Protein AF-A0A6J5TNJ8-F1 (afdb_monomer_lite)

Radius of gyration: 27.66 Å; chains: 1; bounding box: 48×54×71 Å

Structure (mmCIF, N/CA/C/O backbone):
data_AF-A0A6J5TNJ8-F1
#
_entry.id   AF-A0A6J5TNJ8-F1
#
loop_
_atom_site.group_PDB
_atom_site.id
_atom_site.type_symbol
_atom_site.label_atom_id
_atom_site.label_alt_id
_atom_site.label_comp_id
_atom_site.label_asym_id
_atom_site.label_entity_id
_atom_site.label_seq_id
_atom_site.pdbx_PDB_ins_code
_atom_site.Cartn_x
_atom_site.Cartn_y
_atom_site.Cartn_z
_atom_site.occupancy
_atom_site.B_iso_or_equiv
_atom_site.auth_seq_id
_atom_site.auth_comp_id
_atom_site.auth_asym_id
_atom_site.auth_atom_id
_atom_site.pdbx_PDB_model_num
ATOM 1 N N . MET A 1 1 ? 21.785 -46.072 -54.053 1.00 39.28 1 MET A N 1
ATOM 2 C CA . MET A 1 1 ? 23.036 -45.544 -53.473 1.00 39.28 1 MET A CA 1
ATOM 3 C C . MET A 1 1 ? 22.697 -44.347 -52.607 1.00 39.28 1 MET A C 1
ATOM 5 O O . MET A 1 1 ? 21.987 -43.461 -53.062 1.00 39.28 1 MET A O 1
ATOM 9 N N . LEU A 1 2 ? 23.120 -44.407 -51.347 1.00 44.09 2 LEU A N 1
ATOM 10 C CA . LEU A 1 2 ? 22.922 -43.402 -50.304 1.00 44.09 2 LEU A CA 1
ATOM 11 C C . LEU A 1 2 ? 23.469 -42.026 -50.704 1.00 44.09 2 LEU A C 1
ATOM 13 O O . LEU A 1 2 ? 24.594 -41.936 -51.194 1.00 44.09 2 LEU A O 1
ATOM 17 N N . LYS A 1 3 ? 22.753 -40.964 -50.318 1.00 42.53 3 LYS A N 1
ATOM 18 C CA . LYS A 1 3 ? 23.408 -39.746 -49.822 1.00 42.53 3 LYS A CA 1
ATOM 19 C C . LYS A 1 3 ? 22.598 -39.061 -48.712 1.00 42.53 3 LYS A C 1
ATOM 21 O O . LYS A 1 3 ? 21.869 -38.102 -48.919 1.00 42.53 3 LYS A O 1
ATOM 26 N N . THR A 1 4 ? 22.747 -39.632 -47.517 1.00 50.12 4 THR A N 1
ATOM 27 C CA . THR A 1 4 ? 23.028 -38.970 -46.224 1.00 50.12 4 THR A CA 1
ATOM 28 C C . THR A 1 4 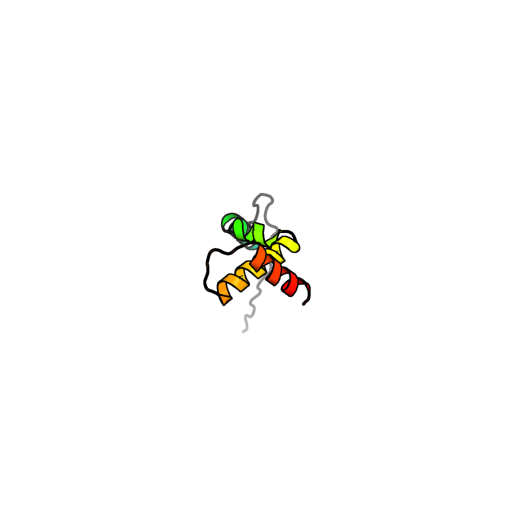? 23.912 -37.722 -46.450 1.00 50.12 4 THR A C 1
ATOM 30 O O . THR A 1 4 ? 24.830 -37.800 -47.260 1.00 50.12 4 THR A O 1
ATOM 33 N N . LYS A 1 5 ? 23.707 -36.541 -45.847 1.00 43.62 5 LYS A N 1
ATOM 34 C CA . LYS A 1 5 ? 23.774 -36.218 -44.410 1.00 43.62 5 LYS A CA 1
ATOM 35 C C . LYS A 1 5 ? 23.302 -34.757 -44.226 1.00 43.62 5 LYS A C 1
ATOM 37 O O . LYS A 1 5 ? 23.751 -33.884 -44.963 1.00 43.62 5 LYS A O 1
ATOM 42 N N . ARG A 1 6 ? 22.418 -34.489 -43.258 1.00 49.03 6 ARG A N 1
ATOM 43 C CA . ARG A 1 6 ? 22.241 -33.146 -42.679 1.00 49.03 6 ARG A CA 1
ATOM 44 C C . ARG A 1 6 ? 23.419 -32.919 -41.733 1.00 49.03 6 ARG A C 1
ATOM 46 O O . ARG A 1 6 ? 23.560 -33.683 -40.784 1.00 49.03 6 ARG A O 1
ATOM 53 N N . GLU A 1 7 ? 24.229 -31.901 -41.983 1.00 39.22 7 GLU A N 1
ATOM 54 C CA . GLU A 1 7 ? 25.114 -31.318 -40.974 1.00 39.22 7 GLU A CA 1
ATOM 55 C C . GLU A 1 7 ? 24.718 -29.855 -40.800 1.00 39.22 7 GLU A C 1
ATOM 57 O O . GLU A 1 7 ? 24.701 -29.075 -41.748 1.00 39.22 7 GLU A O 1
ATOM 62 N N . MET A 1 8 ? 24.307 -29.539 -39.576 1.00 39.84 8 MET A N 1
ATOM 63 C CA . MET A 1 8 ? 24.052 -28.203 -39.069 1.00 39.84 8 MET A CA 1
ATOM 64 C C . MET A 1 8 ? 25.351 -27.826 -38.356 1.00 39.84 8 MET A C 1
ATOM 66 O O . MET A 1 8 ? 25.632 -28.369 -37.290 1.00 39.84 8 MET A O 1
ATOM 70 N N . SER A 1 9 ? 26.206 -27.024 -38.991 1.00 38.31 9 SER A N 1
ATOM 71 C CA . SER A 1 9 ? 27.394 -26.494 -38.324 1.00 38.31 9 SER A CA 1
ATOM 72 C C . SER A 1 9 ? 26.986 -25.272 -37.509 1.00 38.31 9 SER A C 1
ATOM 74 O O . SER A 1 9 ? 26.573 -24.259 -38.077 1.00 38.31 9 SER A O 1
ATOM 76 N N . GLU A 1 10 ? 27.103 -25.369 -36.187 1.00 49.78 10 GLU A N 1
ATOM 77 C CA . GLU A 1 10 ? 27.244 -24.206 -35.315 1.00 49.78 10 GLU A CA 1
ATOM 78 C C . GLU A 1 10 ? 28.570 -23.524 -35.666 1.00 49.78 10 GLU A C 1
ATOM 80 O O . GLU A 1 10 ? 29.636 -23.939 -35.216 1.00 49.78 10 GLU A O 1
ATOM 85 N N . ASP A 1 11 ? 28.510 -22.508 -36.526 1.00 37.66 11 ASP A N 1
ATOM 86 C CA . ASP A 1 11 ? 29.613 -21.567 -36.673 1.00 37.66 11 ASP A CA 1
ATOM 87 C C . ASP A 1 11 ? 29.449 -20.494 -35.596 1.00 37.66 11 ASP A C 1
ATOM 89 O O . ASP A 1 11 ? 28.538 -19.659 -35.641 1.00 37.66 11 ASP A O 1
ATOM 93 N N . GLY A 1 12 ? 30.298 -20.586 -34.573 1.00 55.88 12 GLY A N 1
ATOM 94 C CA . GLY A 1 12 ? 30.417 -19.625 -33.485 1.00 55.88 12 GLY A CA 1
ATOM 95 C C . GLY A 1 12 ? 30.950 -18.293 -34.002 1.00 55.88 12 GLY A C 1
ATOM 96 O O . GLY A 1 12 ? 32.113 -17.953 -33.805 1.00 55.88 12 GLY A O 1
ATOM 97 N N . ASN A 1 13 ? 30.089 -17.527 -34.663 1.00 48.84 13 ASN A N 1
ATOM 98 C CA . ASN A 1 13 ? 30.410 -16.194 -35.140 1.00 48.84 13 ASN A CA 1
ATOM 99 C C . ASN A 1 13 ? 30.360 -15.208 -33.963 1.00 48.84 13 ASN A C 1
ATOM 101 O O . ASN A 1 13 ? 29.282 -14.792 -33.531 1.00 48.84 13 ASN A O 1
ATOM 105 N N . MET A 1 14 ? 31.527 -14.825 -33.436 1.00 59.84 14 MET A N 1
ATOM 106 C CA . MET A 1 14 ? 31.625 -13.669 -32.541 1.00 59.84 14 MET A CA 1
ATOM 107 C C . MET A 1 14 ? 31.104 -12.424 -33.278 1.00 59.84 14 MET A C 1
ATOM 109 O O . MET A 1 14 ? 31.596 -12.118 -34.368 1.00 59.84 14 MET A O 1
ATOM 113 N N . PRO A 1 15 ? 30.127 -11.681 -32.728 1.00 54.50 15 PRO A N 1
ATOM 114 C CA . PRO A 1 15 ? 29.603 -10.520 -33.418 1.00 54.50 15 PRO A CA 1
ATOM 115 C C . PRO A 1 15 ? 30.659 -9.400 -33.453 1.00 54.50 15 PRO A C 1
ATOM 117 O O . PRO A 1 15 ? 31.405 -9.212 -32.489 1.00 54.50 15 PRO A O 1
ATOM 120 N N . PRO A 1 16 ? 30.730 -8.638 -34.558 1.00 52.06 16 PRO A N 1
ATOM 121 C CA . PRO A 1 16 ? 31.689 -7.554 -34.726 1.00 52.06 16 PRO A CA 1
ATOM 122 C C . PRO A 1 16 ? 31.501 -6.490 -33.640 1.00 52.06 16 PRO A C 1
ATOM 124 O O . PRO A 1 16 ? 30.376 -6.053 -33.376 1.00 52.06 16 PRO A O 1
ATOM 127 N N . ALA A 1 17 ? 32.616 -6.061 -33.042 1.00 58.34 17 ALA A N 1
ATOM 128 C CA . ALA A 1 17 ? 32.678 -4.954 -32.096 1.00 58.34 17 ALA A CA 1
ATOM 129 C C . ALA A 1 17 ? 32.050 -3.704 -32.732 1.00 58.34 17 ALA A C 1
ATOM 131 O O . ALA A 1 17 ? 32.614 -3.113 -33.650 1.00 58.34 17 ALA A O 1
ATOM 132 N N . GLY A 1 18 ? 30.845 -3.339 -32.294 1.00 57.62 18 GLY A N 1
ATOM 133 C CA . GLY A 1 18 ? 30.134 -2.178 -32.837 1.00 57.62 18 GLY A CA 1
ATOM 134 C C . GLY A 1 18 ? 28.611 -2.263 -32.826 1.00 57.62 18 GLY A C 1
ATOM 135 O O . GLY A 1 18 ? 27.958 -1.275 -33.144 1.00 57.62 18 GLY A O 1
ATOM 136 N N . LYS A 1 19 ? 28.018 -3.398 -32.444 1.00 64.31 19 LYS A N 1
ATOM 137 C CA . LYS A 1 19 ? 26.565 -3.510 -32.256 1.00 64.31 19 LYS A CA 1
ATOM 138 C C . LYS A 1 19 ? 26.311 -3.865 -30.799 1.00 64.31 19 LYS A C 1
ATOM 140 O O . LYS A 1 19 ? 26.509 -5.014 -30.418 1.00 64.31 19 LYS A O 1
ATOM 145 N N . SER A 1 20 ? 25.922 -2.882 -29.989 1.00 69.31 20 SER A N 1
ATOM 146 C CA . SER A 1 20 ? 25.363 -3.153 -28.662 1.00 69.31 20 SER A CA 1
ATOM 147 C C . SER A 1 20 ? 24.116 -4.007 -28.876 1.00 69.31 20 SER A C 1
ATOM 149 O O . SER A 1 20 ? 23.106 -3.511 -29.374 1.00 69.31 20 SER A O 1
ATOM 151 N N . LEU A 1 21 ? 24.221 -5.312 -28.636 1.00 74.75 21 LEU A N 1
ATOM 152 C CA . LEU A 1 21 ? 23.096 -6.223 -28.781 1.00 74.75 21 LEU A CA 1
ATOM 153 C C . LEU A 1 21 ? 22.187 -6.007 -27.579 1.00 74.75 21 LEU A C 1
ATOM 155 O O . LEU A 1 21 ? 22.575 -6.341 -26.467 1.00 74.75 21 LEU A O 1
ATOM 159 N N . VAL A 1 22 ? 21.008 -5.429 -27.817 1.00 83.81 22 VAL A N 1
ATOM 160 C CA . VAL A 1 22 ? 20.008 -5.256 -26.765 1.00 83.81 22 VAL A CA 1
ATOM 161 C C . VAL A 1 22 ? 19.322 -6.596 -26.522 1.00 83.81 22 VAL A C 1
ATOM 163 O O . VAL A 1 22 ? 18.679 -7.148 -27.419 1.00 83.81 22 VAL A O 1
ATOM 166 N N . GLY A 1 23 ? 19.483 -7.137 -25.320 1.00 88.88 23 GLY A N 1
ATOM 167 C CA . GLY A 1 23 ? 18.827 -8.374 -24.907 1.00 88.88 23 GLY A CA 1
ATOM 168 C C . GLY A 1 23 ? 17.370 -8.135 -24.510 1.00 88.88 23 GLY A C 1
ATOM 169 O O . GLY A 1 23 ? 17.023 -7.080 -23.988 1.00 88.88 23 GLY A O 1
ATOM 170 N N . MET A 1 24 ? 16.502 -9.141 -24.660 1.00 89.56 24 MET A N 1
ATOM 171 C CA . MET A 1 24 ? 15.106 -9.036 -24.191 1.00 89.56 24 MET A CA 1
ATOM 172 C C . MET A 1 24 ? 15.002 -8.743 -22.684 1.00 89.56 24 MET A C 1
ATOM 174 O O . MET A 1 24 ? 14.041 -8.119 -22.251 1.00 89.56 24 MET A O 1
ATOM 178 N N . ALA A 1 25 ? 16.007 -9.137 -21.894 1.00 88.19 25 ALA A N 1
ATOM 179 C CA . ALA A 1 25 ? 16.098 -8.787 -20.477 1.00 88.19 25 ALA A CA 1
ATOM 180 C C . ALA A 1 25 ? 16.268 -7.274 -20.244 1.00 88.19 25 ALA A C 1
ATOM 182 O O . ALA A 1 25 ? 15.695 -6.731 -19.305 1.00 88.19 25 ALA A O 1
ATOM 183 N N . GLU A 1 26 ? 17.021 -6.585 -21.103 1.00 88.19 26 GLU A N 1
ATOM 184 C CA . GLU A 1 26 ? 17.227 -5.134 -21.025 1.00 88.19 26 GLU A CA 1
ATOM 185 C C . GLU A 1 26 ? 15.973 -4.384 -21.482 1.00 88.19 26 GLU A C 1
ATOM 187 O O . GLU A 1 26 ? 15.604 -3.378 -20.880 1.00 88.19 26 GLU A O 1
ATOM 192 N N . VAL A 1 27 ? 15.273 -4.916 -22.493 1.00 89.38 27 VAL A N 1
ATOM 193 C CA . VAL A 1 27 ? 13.962 -4.407 -22.923 1.00 89.38 27 VAL A CA 1
ATOM 194 C C . VAL A 1 27 ? 12.942 -4.523 -21.790 1.00 89.38 27 VAL A C 1
ATOM 196 O O . VAL A 1 27 ? 12.272 -3.544 -21.477 1.00 89.38 27 VAL A O 1
ATOM 199 N N . GLU A 1 28 ? 12.850 -5.686 -21.138 1.00 86.75 28 GLU A N 1
ATOM 200 C CA . GLU A 1 28 ? 11.941 -5.890 -20.005 1.00 86.75 28 GLU A CA 1
ATOM 201 C C . GLU A 1 28 ? 12.301 -4.973 -18.829 1.00 86.75 28 GLU A C 1
ATOM 203 O O . GLU A 1 28 ? 11.419 -4.341 -18.259 1.00 86.75 28 GLU A O 1
ATOM 208 N N . ALA A 1 29 ? 13.587 -4.823 -18.497 1.00 85.25 29 ALA A N 1
ATOM 209 C CA . ALA A 1 29 ? 14.025 -3.917 -17.436 1.00 85.25 29 ALA A CA 1
ATOM 210 C C . ALA A 1 29 ? 13.652 -2.452 -17.727 1.00 85.25 29 ALA A C 1
ATOM 212 O O . ALA A 1 29 ? 13.123 -1.769 -16.850 1.00 85.25 29 ALA A O 1
ATOM 213 N N . ALA A 1 30 ? 13.855 -1.990 -18.964 1.00 85.38 30 ALA A N 1
ATOM 214 C CA . ALA A 1 30 ? 13.486 -0.640 -19.385 1.00 85.38 30 ALA A CA 1
ATOM 215 C C . ALA A 1 30 ? 11.964 -0.421 -19.354 1.00 85.38 30 ALA A C 1
ATOM 217 O O .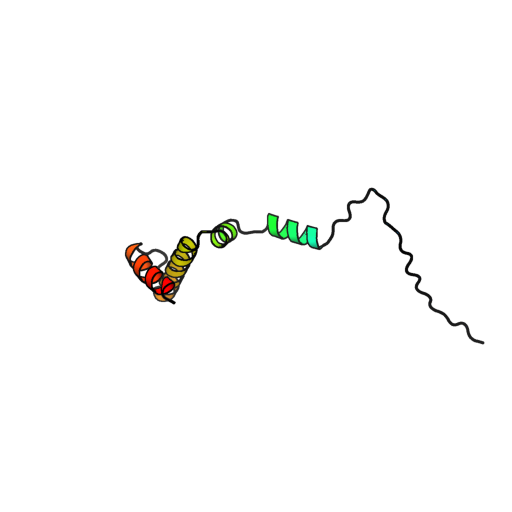 ALA A 1 30 ? 11.493 0.627 -18.914 1.00 85.38 30 ALA A O 1
ATOM 218 N N . ILE A 1 31 ? 11.178 -1.421 -19.764 1.00 83.06 31 ILE A N 1
ATOM 219 C CA . ILE A 1 31 ? 9.716 -1.390 -19.637 1.00 83.06 31 ILE A CA 1
ATOM 220 C C . ILE A 1 31 ? 9.332 -1.306 -18.157 1.00 83.06 31 ILE A C 1
ATOM 222 O O . ILE A 1 31 ? 8.545 -0.444 -17.776 1.00 83.06 31 ILE A O 1
ATOM 226 N N . GLN A 1 32 ? 9.908 -2.136 -17.288 1.00 81.75 32 GLN A N 1
ATOM 227 C CA . GLN A 1 32 ? 9.598 -2.072 -15.863 1.00 81.75 32 GLN A CA 1
ATOM 228 C C . GLN A 1 32 ? 9.915 -0.684 -15.286 1.00 81.75 32 GLN A C 1
ATOM 230 O O . GLN A 1 32 ? 9.074 -0.160 -14.561 1.00 81.75 32 GLN A O 1
ATOM 235 N N . GLU A 1 33 ? 11.031 -0.047 -15.649 1.00 75.00 33 GLU A N 1
ATOM 236 C CA . GLU A 1 33 ? 11.342 1.329 -15.226 1.00 75.00 33 GLU A CA 1
ATOM 237 C C . GLU A 1 33 ? 10.350 2.373 -15.754 1.00 75.00 33 GLU A C 1
ATOM 239 O O . GLU A 1 33 ? 9.934 3.254 -15.002 1.00 75.00 33 GLU A O 1
ATOM 244 N N . MET A 1 34 ? 9.934 2.277 -17.019 1.00 77.94 34 MET A N 1
ATOM 245 C CA . MET A 1 34 ? 9.025 3.254 -17.629 1.00 77.94 34 MET A CA 1
ATOM 246 C C . MET A 1 34 ? 7.559 3.077 -17.209 1.00 77.94 34 MET A C 1
ATOM 248 O O . MET A 1 34 ? 6.789 4.035 -17.270 1.00 77.94 34 MET A O 1
ATOM 252 N N . PHE A 1 35 ? 7.166 1.874 -16.778 1.00 69.50 35 PHE A N 1
ATOM 253 C CA . PHE A 1 35 ? 5.779 1.521 -16.463 1.00 69.50 35 PHE A CA 1
ATOM 254 C C . PHE A 1 35 ? 5.530 1.206 -14.978 1.00 69.50 35 PHE A C 1
ATOM 256 O O . PHE A 1 35 ? 4.409 0.843 -14.613 1.00 69.50 35 PHE A O 1
ATOM 263 N N . GLN A 1 36 ? 6.521 1.372 -14.091 1.00 75.88 36 GLN A N 1
ATOM 264 C CA . GLN A 1 36 ? 6.264 1.283 -12.652 1.00 75.88 36 GLN A CA 1
ATOM 265 C C . GLN A 1 36 ? 5.312 2.397 -12.208 1.00 75.88 36 GLN A C 1
ATOM 267 O O . GLN A 1 36 ? 5.515 3.580 -12.475 1.00 75.88 36 GLN A O 1
ATOM 272 N N . ALA A 1 37 ? 4.313 2.024 -11.412 1.00 81.12 37 ALA A N 1
ATOM 273 C CA . ALA A 1 37 ? 3.549 2.982 -10.640 1.00 81.12 37 ALA A CA 1
ATOM 274 C C . ALA A 1 37 ? 4.424 3.498 -9.474 1.00 81.12 37 ALA A C 1
ATOM 276 O O . ALA A 1 37 ? 4.708 2.731 -8.545 1.00 81.12 37 ALA A O 1
ATOM 277 N N . PRO A 1 38 ? 4.844 4.780 -9.463 1.00 78.88 38 PRO A N 1
ATOM 278 C CA . PRO A 1 38 ? 5.811 5.287 -8.484 1.00 78.88 38 PRO A CA 1
ATOM 279 C C . PRO A 1 38 ? 5.317 5.151 -7.036 1.00 78.88 38 PRO A C 1
ATOM 281 O O . PRO A 1 38 ? 6.103 4.903 -6.123 1.00 78.88 38 PRO A O 1
ATOM 284 N N . HIS A 1 39 ? 4.001 5.219 -6.816 1.00 85.12 39 HIS A N 1
ATOM 285 C CA . HIS A 1 39 ? 3.401 5.016 -5.497 1.00 85.12 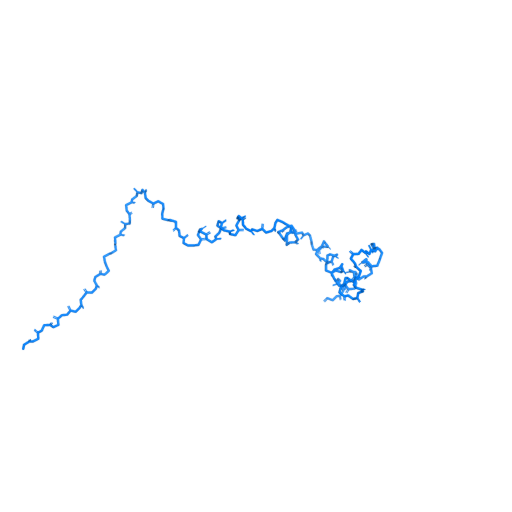39 HIS A CA 1
ATOM 286 C C . HIS A 1 39 ? 3.573 3.577 -4.975 1.00 85.12 39 HIS A C 1
ATOM 288 O O . HIS A 1 39 ? 3.854 3.393 -3.792 1.00 85.12 39 HIS A O 1
ATOM 294 N N . ILE A 1 40 ? 3.501 2.555 -5.840 1.00 83.19 40 ILE A N 1
ATOM 295 C CA . ILE A 1 40 ? 3.737 1.153 -5.449 1.00 83.19 40 ILE A CA 1
ATOM 296 C C . ILE A 1 40 ? 5.192 0.967 -5.008 1.00 83.19 40 ILE A C 1
ATOM 298 O O . ILE A 1 40 ? 5.462 0.266 -4.031 1.00 83.19 40 ILE A O 1
ATOM 302 N N . GLN A 1 41 ? 6.136 1.610 -5.696 1.00 84.88 41 GLN A N 1
ATOM 303 C CA . GLN A 1 41 ? 7.551 1.542 -5.338 1.00 84.88 41 GLN A CA 1
ATOM 304 C C . GLN A 1 41 ? 7.819 2.170 -3.966 1.00 84.88 41 GLN A C 1
ATOM 306 O O . GLN A 1 41 ? 8.486 1.546 -3.142 1.00 84.88 41 GLN A O 1
ATOM 311 N N . VAL A 1 42 ? 7.225 3.331 -3.674 1.00 87.25 42 VAL A N 1
ATOM 312 C CA . VAL A 1 42 ? 7.311 3.974 -2.350 1.00 87.25 42 VAL A CA 1
ATOM 313 C C . VAL A 1 42 ? 6.728 3.078 -1.251 1.00 87.25 42 VAL A C 1
ATOM 315 O O . VAL A 1 42 ? 7.336 2.914 -0.193 1.00 87.25 42 VAL A O 1
ATOM 318 N N . MET A 1 43 ? 5.585 2.430 -1.498 1.00 88.69 43 MET A N 1
ATOM 319 C CA . MET A 1 43 ? 4.995 1.491 -0.536 1.00 88.69 43 MET A CA 1
ATOM 320 C C . MET A 1 43 ? 5.932 0.302 -0.263 1.00 88.69 43 MET A C 1
ATOM 322 O O . MET A 1 43 ? 6.139 -0.073 0.896 1.00 88.69 43 MET A O 1
ATOM 326 N N . LYS A 1 44 ? 6.562 -0.255 -1.308 1.00 85.94 44 LYS A N 1
ATOM 327 C CA . LYS A 1 44 ? 7.494 -1.394 -1.212 1.00 85.94 44 LYS A CA 1
ATOM 328 C C . LYS A 1 44 ? 8.781 -1.060 -0.452 1.00 85.94 44 LYS A C 1
ATOM 330 O O . LYS A 1 44 ? 9.252 -1.901 0.318 1.00 85.94 44 LYS A O 1
ATOM 335 N N . THR A 1 45 ? 9.342 0.133 -0.632 1.00 90.94 45 THR A N 1
ATOM 336 C CA . THR A 1 45 ? 10.623 0.540 -0.019 1.00 90.94 45 THR A CA 1
ATOM 337 C C . THR A 1 45 ? 10.472 1.225 1.341 1.00 90.94 45 THR A C 1
ATOM 339 O O . THR A 1 45 ? 11.472 1.506 1.997 1.00 90.94 45 THR A O 1
ATOM 342 N N . SER A 1 46 ? 9.240 1.455 1.802 1.00 89.50 46 SER A N 1
ATOM 343 C CA . SER A 1 46 ? 8.962 2.095 3.092 1.00 89.50 46 SER A CA 1
ATOM 344 C C . SER A 1 46 ? 9.438 1.287 4.315 1.00 89.50 46 SER A C 1
ATOM 346 O O . SER A 1 46 ? 9.725 0.085 4.242 1.00 89.50 46 SER A O 1
ATOM 348 N N . SER A 1 47 ? 9.514 1.961 5.470 1.00 94.94 47 SER A N 1
ATOM 349 C CA . SER A 1 47 ? 9.922 1.348 6.740 1.00 94.94 47 SER A CA 1
ATOM 350 C C . SER A 1 47 ? 8.986 0.208 7.167 1.00 94.94 47 SER A C 1
ATOM 352 O O . SER A 1 47 ? 7.816 0.167 6.780 1.00 94.94 47 SER A O 1
ATOM 354 N N . ARG A 1 48 ? 9.464 -0.701 8.032 1.00 91.12 48 ARG A N 1
ATOM 355 C CA . ARG A 1 48 ? 8.618 -1.772 8.595 1.00 91.12 48 ARG A CA 1
ATOM 356 C C . ARG A 1 48 ? 7.362 -1.207 9.267 1.00 91.12 48 ARG A C 1
ATOM 358 O O . ARG A 1 48 ? 6.278 -1.731 9.042 1.00 91.12 48 ARG A O 1
ATOM 365 N N . LEU A 1 49 ? 7.498 -0.125 10.037 1.00 91.50 49 LEU A N 1
ATOM 366 C CA . LEU A 1 49 ? 6.366 0.518 10.708 1.00 91.50 49 LEU A CA 1
ATOM 367 C C . LEU A 1 49 ? 5.361 1.092 9.701 1.00 91.50 49 LEU A C 1
ATOM 369 O O . LEU A 1 49 ? 4.164 0.875 9.848 1.00 91.50 49 LEU A O 1
ATOM 373 N N . SER A 1 50 ? 5.840 1.757 8.647 1.00 92.88 50 SER A N 1
ATOM 374 C CA . SER A 1 50 ? 4.986 2.295 7.579 1.00 92.88 50 SER A CA 1
ATOM 375 C C . SER A 1 50 ? 4.174 1.1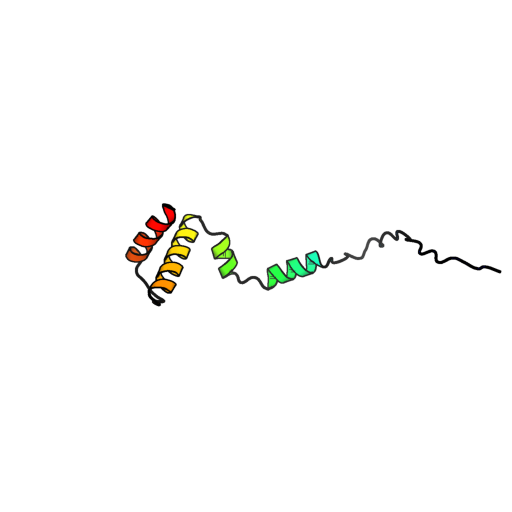97 6.889 1.00 92.88 50 SER A C 1
ATOM 377 O O . SER A 1 50 ? 2.989 1.385 6.632 1.00 92.88 50 SER A O 1
ATOM 379 N N . LYS A 1 51 ? 4.779 0.028 6.641 1.00 92.94 51 LYS A N 1
ATOM 380 C CA . LYS A 1 51 ? 4.084 -1.130 6.054 1.00 92.94 51 LYS A CA 1
ATOM 381 C C . LYS A 1 51 ? 3.020 -1.705 6.984 1.00 92.94 51 LYS A C 1
ATOM 383 O O . LYS A 1 51 ? 1.928 -2.024 6.520 1.00 92.94 51 LYS A O 1
ATOM 388 N N . ILE A 1 52 ? 3.314 -1.817 8.281 1.00 93.00 52 ILE A N 1
ATOM 389 C CA . ILE A 1 52 ? 2.336 -2.267 9.284 1.00 93.00 52 ILE A CA 1
ATOM 390 C C . ILE A 1 52 ? 1.161 -1.286 9.341 1.00 93.00 52 ILE A C 1
ATOM 392 O O . ILE A 1 52 ? 0.008 -1.706 9.282 1.00 93.00 52 ILE A O 1
ATOM 396 N N . PHE A 1 53 ? 1.445 0.017 9.386 1.00 92.69 53 PHE A N 1
ATOM 397 C CA . PHE A 1 53 ? 0.423 1.060 9.403 1.00 92.69 53 PHE A CA 1
ATOM 398 C C . PHE A 1 53 ? -0.469 1.012 8.155 1.00 92.69 53 PHE A C 1
ATOM 400 O O . PHE A 1 53 ? -1.691 0.984 8.262 1.00 92.69 53 PHE A O 1
ATOM 407 N N . LEU A 1 54 ? 0.136 0.910 6.971 1.00 92.75 54 LEU A N 1
ATOM 408 C CA . LEU A 1 54 ? -0.580 0.778 5.704 1.00 92.75 54 LEU A CA 1
ATOM 409 C C . LEU A 1 54 ? -1.448 -0.490 5.658 1.00 92.75 54 LEU A C 1
ATOM 411 O O . LEU A 1 54 ? -2.583 -0.445 5.193 1.00 92.75 54 LEU A O 1
ATOM 415 N N . THR A 1 55 ? -0.943 -1.608 6.183 1.00 93.00 55 THR A N 1
ATOM 416 C CA . THR A 1 55 ? -1.705 -2.863 6.284 1.00 93.00 55 THR A CA 1
ATOM 417 C C . THR A 1 55 ? -2.917 -2.699 7.199 1.00 93.00 55 THR A C 1
ATOM 419 O O . THR A 1 55 ? -4.011 -3.131 6.844 1.00 93.00 55 THR A O 1
ATOM 422 N N . ALA A 1 56 ? -2.755 -2.026 8.341 1.00 93.19 56 ALA A N 1
ATOM 423 C CA . ALA A 1 56 ? -3.852 -1.735 9.259 1.00 93.19 56 ALA A CA 1
ATOM 424 C C . ALA A 1 56 ? -4.916 -0.817 8.626 1.00 93.19 56 ALA A C 1
ATOM 426 O O . ALA A 1 56 ? -6.108 -1.058 8.804 1.00 93.19 56 ALA A O 1
ATOM 427 N N . MET A 1 57 ? -4.509 0.182 7.831 1.00 93.31 57 MET A N 1
ATOM 428 C CA . MET A 1 57 ? -5.445 1.021 7.067 1.00 93.31 57 MET A CA 1
ATOM 429 C C . MET A 1 57 ? -6.255 0.212 6.052 1.00 93.31 57 MET A C 1
ATOM 431 O O . MET A 1 57 ? -7.470 0.368 5.962 1.00 93.31 57 MET A O 1
ATOM 435 N N . VAL A 1 58 ? -5.593 -0.674 5.306 1.00 92.94 58 VAL A N 1
ATOM 436 C CA . VAL A 1 58 ? -6.250 -1.547 4.325 1.00 92.94 58 VAL A CA 1
ATOM 437 C C . VAL A 1 58 ? -7.208 -2.521 5.016 1.00 92.94 58 VAL A C 1
ATOM 439 O O . VAL A 1 58 ? -8.318 -2.738 4.535 1.00 92.94 58 VAL A O 1
ATOM 442 N N . TYR A 1 59 ? -6.819 -3.071 6.168 1.00 92.69 59 TYR A N 1
ATOM 443 C CA . TYR A 1 59 ? -7.685 -3.926 6.977 1.00 92.69 59 TYR A CA 1
ATOM 444 C C . TYR A 1 59 ? -8.960 -3.197 7.426 1.00 92.69 59 TYR A C 1
ATOM 446 O O . TYR A 1 59 ? -10.057 -3.728 7.248 1.00 92.69 59 TYR A O 1
ATOM 454 N N . GLU A 1 60 ? -8.836 -1.979 7.957 1.00 91.69 60 GLU A N 1
ATOM 455 C CA . GLU A 1 60 ? -9.992 -1.187 8.395 1.00 91.69 60 GLU A CA 1
ATOM 456 C C . GLU A 1 60 ? -10.917 -0.834 7.223 1.00 91.69 60 GLU A C 1
ATOM 458 O O . GLU A 1 60 ? -12.141 -0.944 7.345 1.00 91.69 60 GLU A O 1
ATOM 463 N N . LEU A 1 61 ? -10.342 -0.496 6.063 1.00 92.75 61 LEU A N 1
ATOM 464 C CA . LEU A 1 61 ? -11.098 -0.262 4.834 1.00 92.75 61 LEU A CA 1
ATOM 465 C C . LEU A 1 61 ? -11.901 -1.503 4.427 1.00 92.75 61 LEU A C 1
ATOM 467 O O . LEU A 1 61 ? -13.091 -1.392 4.148 1.00 92.75 61 LEU A O 1
ATOM 471 N N . TYR A 1 62 ? -11.291 -2.692 4.427 1.00 93.69 62 TYR A N 1
ATOM 472 C CA . TYR A 1 62 ? -12.005 -3.926 4.082 1.00 93.69 62 TYR A CA 1
ATOM 473 C C . TYR A 1 62 ? -13.073 -4.308 5.109 1.00 93.69 62 TYR A C 1
ATOM 475 O O . TYR A 1 62 ? -14.105 -4.864 4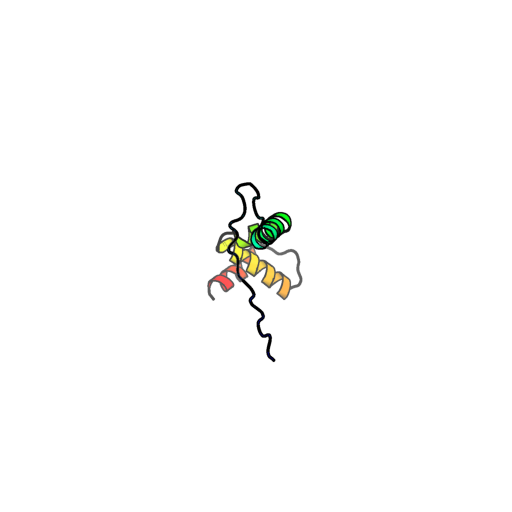.742 1.00 93.69 62 TYR A O 1
ATOM 483 N N . LYS A 1 63 ? -12.836 -4.018 6.390 1.00 91.56 63 LYS A N 1
ATOM 484 C CA . LYS A 1 63 ? -13.758 -4.349 7.478 1.00 91.56 63 LYS A CA 1
ATOM 485 C C . LYS A 1 63 ? -14.979 -3.429 7.522 1.00 91.56 63 LYS A C 1
ATOM 487 O O . LYS A 1 63 ? -16.072 -3.898 7.825 1.00 91.56 63 LYS A O 1
ATOM 492 N N . THR A 1 64 ? -14.794 -2.134 7.272 1.00 92.25 64 THR A N 1
ATOM 493 C CA . THR A 1 64 ? -15.829 -1.106 7.498 1.00 92.25 64 THR A CA 1
ATOM 494 C C . THR A 1 64 ? -16.342 -0.449 6.220 1.00 92.25 64 THR A C 1
ATOM 496 O O . THR A 1 64 ? -17.415 0.148 6.234 1.00 92.25 64 THR A O 1
ATOM 499 N N . GLY A 1 65 ? -15.589 -0.533 5.122 1.00 92.50 65 GLY A N 1
ATOM 500 C CA . GLY A 1 65 ? -15.872 0.178 3.875 1.00 92.50 65 GLY A CA 1
ATOM 501 C C . GLY A 1 65 ? -15.577 1.681 3.925 1.00 92.50 65 GLY A C 1
ATOM 502 O O . GLY A 1 65 ? -15.871 2.381 2.959 1.00 92.50 65 GLY A O 1
ATOM 503 N N . MET A 1 66 ? -15.012 2.203 5.021 1.00 88.88 66 MET A N 1
ATOM 504 C CA . MET A 1 66 ? -14.702 3.627 5.143 1.00 88.88 66 MET A CA 1
ATOM 505 C C . MET A 1 66 ? -13.364 3.968 4.478 1.00 88.88 66 MET A C 1
ATOM 507 O O . MET A 1 66 ? -12.316 3.473 4.884 1.00 88.88 66 MET A O 1
ATOM 511 N N . GLY A 1 67 ? -13.404 4.861 3.484 1.00 88.19 67 GLY A N 1
ATOM 512 C CA . GLY A 1 67 ? -12.209 5.390 2.811 1.00 88.19 67 GLY A CA 1
ATOM 513 C C . GLY A 1 67 ? -11.356 6.320 3.680 1.00 88.19 67 GLY A C 1
ATOM 514 O O . GLY A 1 67 ? -10.169 6.489 3.416 1.00 88.19 67 GLY A O 1
ATOM 515 N N . GLU A 1 68 ? -11.942 6.885 4.736 1.00 90.75 68 GLU A N 1
ATOM 516 C CA . GLU A 1 68 ? -11.279 7.768 5.695 1.00 90.75 68 GLU A CA 1
ATOM 517 C C . GLU A 1 68 ? -11.505 7.254 7.118 1.00 90.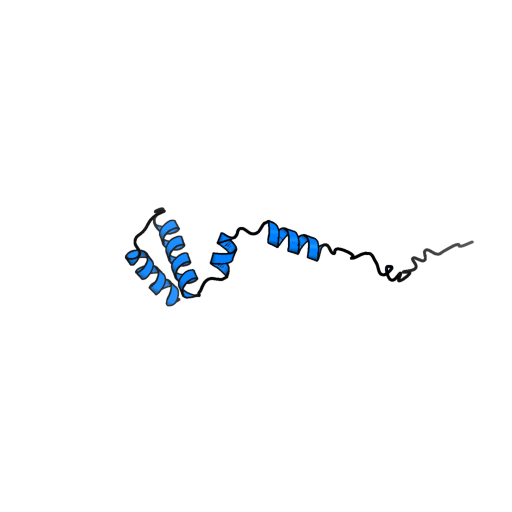75 68 GLU A C 1
ATOM 519 O O . GLU A 1 68 ? -12.585 6.776 7.463 1.00 90.75 68 GLU A O 1
ATOM 524 N N . THR A 1 69 ? -10.481 7.341 7.963 1.00 91.06 69 THR A N 1
ATOM 525 C CA . THR A 1 69 ? -10.516 6.838 9.341 1.00 91.06 69 THR A CA 1
ATOM 526 C C . THR A 1 69 ? -9.544 7.619 10.221 1.00 91.06 69 THR A C 1
ATOM 528 O O . THR A 1 69 ? -8.685 8.351 9.725 1.00 91.06 69 THR A O 1
ATOM 531 N N . THR A 1 70 ? -9.688 7.504 11.540 1.00 93.25 70 THR A N 1
ATOM 532 C CA . THR A 1 70 ? -8.853 8.230 12.501 1.00 93.25 70 THR A CA 1
ATOM 533 C C . THR A 1 70 ? -7.581 7.456 12.830 1.00 93.25 70 THR A C 1
ATOM 535 O O . THR A 1 70 ? -7.556 6.224 12.841 1.00 93.25 70 THR A O 1
ATOM 538 N N . PHE A 1 71 ? -6.512 8.188 13.157 1.00 91.75 71 PHE A N 1
ATOM 539 C CA . PHE A 1 71 ? -5.238 7.578 13.540 1.00 91.75 71 PHE A CA 1
ATOM 540 C C . PHE A 1 71 ? -5.377 6.653 14.752 1.00 91.75 71 PHE A C 1
ATOM 542 O O . PHE A 1 71 ? -4.775 5.588 14.771 1.00 91.75 71 PHE A O 1
ATOM 549 N N . GLU A 1 72 ? -6.198 7.027 15.735 1.00 92.38 72 GLU A N 1
ATOM 550 C CA . GLU A 1 72 ? -6.419 6.236 16.948 1.00 92.38 72 GLU A CA 1
ATOM 551 C C . GLU A 1 72 ? -6.932 4.822 16.637 1.00 92.38 72 GLU A C 1
ATOM 553 O O . GLU A 1 72 ? -6.355 3.845 17.111 1.00 92.38 72 GLU A O 1
ATOM 558 N N . LYS A 1 73 ? -7.936 4.694 15.757 1.00 88.88 73 LYS A N 1
ATOM 559 C CA . LYS A 1 73 ? -8.459 3.387 15.326 1.00 88.88 73 LYS A CA 1
ATOM 560 C C . LYS A 1 73 ? -7.396 2.543 14.625 1.00 88.88 73 LYS A C 1
ATOM 562 O O . LYS A 1 73 ? -7.248 1.354 14.900 1.00 88.88 73 LYS A O 1
ATOM 567 N N . ILE A 1 74 ? -6.624 3.160 13.733 1.00 92.81 74 ILE A N 1
ATOM 568 C CA . ILE A 1 74 ? -5.546 2.466 13.019 1.00 92.81 74 ILE A CA 1
ATOM 569 C C . ILE A 1 74 ? -4.407 2.075 13.964 1.00 92.81 74 ILE A C 1
ATOM 571 O O . ILE A 1 74 ? -3.825 0.999 13.816 1.00 92.81 74 ILE A O 1
ATOM 575 N N . ALA A 1 75 ? -4.097 2.899 14.965 1.00 90.69 75 ALA A N 1
ATOM 576 C CA . ALA A 1 75 ? -3.089 2.597 15.973 1.00 90.69 75 ALA A CA 1
ATOM 577 C C . ALA A 1 75 ? -3.456 1.326 16.756 1.00 90.69 75 ALA A C 1
ATOM 579 O O . ALA A 1 75 ? -2.599 0.463 16.949 1.00 90.69 75 ALA A O 1
ATOM 580 N N . THR A 1 76 ? -4.735 1.144 17.103 1.00 89.19 76 THR A N 1
ATOM 581 C CA . THR A 1 76 ? -5.229 -0.097 17.719 1.00 89.19 76 THR A CA 1
ATOM 582 C C . THR A 1 76 ? -4.950 -1.315 16.832 1.00 89.19 76 THR A C 1
ATOM 584 O O . THR A 1 76 ? -4.302 -2.263 17.276 1.00 89.19 76 THR A O 1
ATOM 587 N N . HIS A 1 77 ? -5.331 -1.267 15.552 1.00 85.56 77 HIS A N 1
ATOM 588 C CA . HIS A 1 77 ? -5.138 -2.387 14.619 1.00 85.56 77 HIS A CA 1
ATOM 589 C C . HIS A 1 77 ? -3.669 -2.657 14.255 1.00 85.56 77 HIS A C 1
ATOM 591 O O . HIS A 1 77 ? -3.260 -3.803 14.051 1.00 85.56 77 HIS A O 1
ATOM 597 N N . SER A 1 78 ? -2.838 -1.619 14.182 1.00 82.56 78 SER A N 1
ATOM 598 C CA . SER A 1 78 ? -1.406 -1.764 13.880 1.00 82.56 78 SER A CA 1
ATOM 599 C C . SER A 1 78 ? -0.626 -2.410 15.031 1.00 82.56 78 SER A C 1
ATOM 601 O O . SER A 1 78 ? 0.297 -3.192 14.783 1.00 82.56 78 SER A O 1
ATOM 603 N N . CYS A 1 79 ? -1.037 -2.171 16.281 1.00 74.19 79 CYS A N 1
ATOM 604 C CA . CYS A 1 79 ? -0.493 -2.864 17.447 1.00 74.19 79 CYS A CA 1
ATOM 605 C C . CYS A 1 79 ? -0.839 -4.364 17.414 1.00 74.19 79 CYS A C 1
ATOM 607 O O . CYS A 1 79 ? 0.047 -5.206 17.555 1.00 74.19 79 CYS A O 1
ATOM 609 N N . GLU A 1 80 ? -2.095 -4.708 17.104 1.00 68.88 80 GLU A N 1
ATOM 610 C CA . GLU A 1 80 ? -2.543 -6.102 16.939 1.00 68.88 80 GLU A CA 1
ATOM 611 C C . GLU A 1 80 ? -1.781 -6.837 15.825 1.00 68.88 80 GLU A C 1
ATOM 613 O O . GLU A 1 80 ? -1.432 -8.007 15.971 1.00 68.88 80 GLU A O 1
ATOM 618 N N . THR A 1 81 ? -1.479 -6.141 14.726 1.00 65.50 81 THR A N 1
ATOM 619 C CA . THR A 1 81 ? -0.758 -6.703 13.570 1.00 65.50 81 THR A CA 1
ATOM 620 C C . THR A 1 81 ? 0.736 -6.908 13.852 1.00 65.50 81 THR A C 1
ATOM 622 O O . THR A 1 81 ? 1.369 -7.742 13.219 1.00 65.50 81 THR A O 1
ATOM 625 N N . THR A 1 82 ? 1.318 -6.172 14.805 1.00 59.88 82 THR A N 1
ATOM 626 C CA . THR A 1 82 ? 2.734 -6.326 15.195 1.00 59.88 82 THR A CA 1
ATOM 627 C C . THR A 1 82 ? 2.957 -7.518 16.136 1.00 59.88 82 THR A C 1
ATOM 629 O O . THR A 1 82 ? 4.086 -7.991 16.254 1.00 59.88 82 THR A O 1
ATOM 632 N N . LEU A 1 83 ? 1.898 -7.987 16.807 1.00 56.97 83 LEU A N 1
ATOM 633 C CA . LEU A 1 83 ? 1.923 -9.076 17.792 1.00 56.97 83 LEU A CA 1
ATOM 634 C C . LEU A 1 83 ? 1.651 -10.472 17.196 1.00 56.97 83 LEU A C 1
ATOM 636 O O . LEU A 1 83 ? 1.702 -11.455 17.935 1.00 56.97 83 LEU A O 1
ATOM 640 N N . ARG A 1 84 ? 1.360 -10.566 15.894 1.00 53.16 84 ARG A N 1
ATOM 641 C CA . ARG A 1 84 ? 1.281 -11.827 15.138 1.00 53.16 84 ARG A CA 1
ATOM 642 C C . ARG A 1 84 ? 2.500 -11.989 14.242 1.00 53.16 84 ARG A C 1
ATOM 644 O O . ARG A 1 84 ? 2.910 -13.154 14.064 1.00 53.16 84 ARG A O 1
#

pLDDT: mean 77.13, std 17.88, range [37.66, 94.94]

Sequence (84 aa):
MLKTKREMSEDGNMPPAGKSLVGMAEVEAAIQEMFQAPHIQVMKTSSRLSKIFLTAMVYELYKTGMGETTFEKIATHSCETTLR

Foldseek 3Di:
DDDDDDDDDPPPDDDDPPDPDDDVVNVVVVCCVVPDPVVVVCQVPDDPLSVLLVVLLVVCCVVPVDPDDDPVSSVVSSVVSVVD

Organism: Prunus armeniaca (NCBI:txid36596)

InterPro domains:
  IPR050311 Origin recognition complex 1/Cell division control protein 6 [PTHR10763] (13-80)

Secondary structure (DSSP, 8-state):
-------------PPPTT-----HHHHHHHHHHHH--HHHHHHHHS-HHHHHHHHHHHHHHHHH--S---HHHHHHHHHHHH--